Protein AF-A0A972QN84-F1 (afdb_monomer_lite)

Foldseek 3Di:
DVVVVVVVVVVVVVVVCLCPPLVVVDDPDDDPVVVVV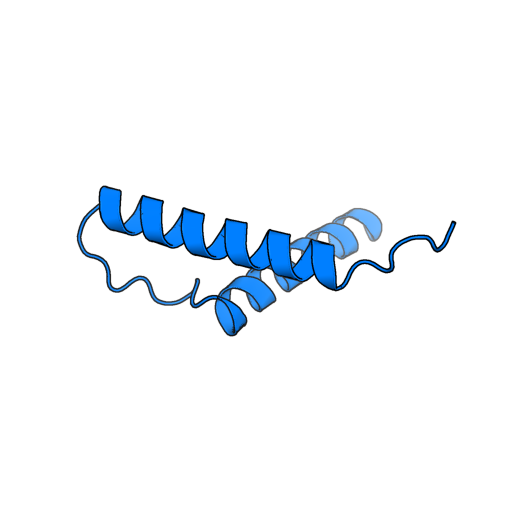SVVVSVVVVVVVVVVPPPDPDD

Radius of gyration: 14.82 Å; chains: 1; bounding box: 39×32×32 Å

pLDDT: mean 87.99, std 10.42, range [49.41, 97.31]

Sequence (59 aa):
YRRLRNFRAGIESGISWLKRCFGFARCTWKTLDSFKSYVWASIVSANLLTLVRSPKMAT

Secondary structure (DSSP, 8-state):
-HHHHHHHHHHHHHHHHHHHHS-TT-----SHHHHHHHHHHHHHHHHHHHHHHSPP---

Structure (mmCIF, N/CA/C/O backbone):
data_AF-A0A972QN84-F1
#
_entry.id   AF-A0A972QN84-F1
#
loop_
_atom_site.group_PDB
_atom_site.id
_atom_site.type_symbol
_atom_site.label_atom_id
_atom_site.label_alt_id
_atom_site.label_comp_id
_atom_site.label_asym_id
_atom_site.label_entity_id
_atom_site.label_seq_id
_atom_site.pdbx_PDB_ins_code
_atom_site.Cartn_x
_atom_site.Cartn_y
_atom_site.Cartn_z
_atom_site.occupancy
_atom_site.B_iso_or_equiv
_atom_site.auth_seq_id
_atom_site.auth_comp_id
_atom_site.auth_asym_id
_atom_site.auth_atom_id
_atom_site.pdbx_PDB_model_num
ATOM 1 N N . TYR A 1 1 ? 21.589 10.300 -0.606 1.00 83.44 1 TYR A N 1
ATOM 2 C CA . TYR A 1 1 ? 20.127 10.545 -0.533 1.00 83.44 1 TYR A CA 1
ATOM 3 C C . TYR A 1 1 ? 19.307 10.148 -1.769 1.00 83.44 1 TYR A C 1
ATOM 5 O O . TYR A 1 1 ? 18.142 9.801 -1.608 1.00 83.44 1 TYR A O 1
ATOM 13 N N . ARG A 1 2 ? 19.859 10.152 -2.997 1.00 93.56 2 ARG A N 1
ATOM 14 C CA . ARG A 1 2 ? 19.082 9.872 -4.228 1.00 93.56 2 ARG A CA 1
ATOM 15 C C . ARG A 1 2 ? 18.391 8.498 -4.240 1.00 93.56 2 ARG A C 1
ATOM 17 O O . ARG A 1 2 ? 17.239 8.401 -4.640 1.00 93.56 2 ARG A O 1
ATOM 24 N N . ARG A 1 3 ? 19.062 7.459 -3.729 1.00 94.88 3 ARG A N 1
ATOM 25 C CA . ARG A 1 3 ? 18.522 6.089 -3.651 1.00 94.88 3 ARG A CA 1
ATOM 26 C C . ARG A 1 3 ? 17.279 5.991 -2.759 1.00 94.88 3 ARG A C 1
ATOM 28 O O . ARG A 1 3 ? 16.273 5.443 -3.188 1.00 94.88 3 ARG A O 1
ATOM 35 N N . LEU A 1 4 ? 17.328 6.587 -1.566 1.00 96.62 4 LEU A N 1
ATOM 36 C CA . LEU A 1 4 ? 16.201 6.609 -0.629 1.00 96.62 4 LEU A CA 1
ATOM 37 C C . LEU A 1 4 ? 15.008 7.396 -1.191 1.00 96.62 4 LEU A C 1
ATOM 39 O O . LEU A 1 4 ? 13.866 6.976 -1.038 1.00 96.62 4 LEU A O 1
ATOM 43 N N . ARG A 1 5 ? 15.269 8.511 -1.887 1.00 96.38 5 ARG A N 1
ATOM 44 C CA . ARG A 1 5 ? 14.220 9.288 -2.564 1.00 96.38 5 ARG A CA 1
ATOM 45 C C . ARG A 1 5 ? 13.527 8.471 -3.655 1.00 96.38 5 ARG A C 1
ATOM 47 O O . ARG A 1 5 ? 12.305 8.459 -3.708 1.00 96.38 5 ARG A O 1
ATOM 54 N N . ASN A 1 6 ? 14.296 7.765 -4.483 1.00 96.31 6 ASN A N 1
ATOM 55 C CA . ASN A 1 6 ? 13.740 6.919 -5.540 1.00 96.31 6 ASN A CA 1
ATOM 56 C C . ASN A 1 6 ? 12.939 5.742 -4.963 1.00 96.31 6 ASN A C 1
ATOM 58 O O . ASN A 1 6 ? 11.879 5.415 -5.484 1.00 96.31 6 ASN A O 1
ATOM 62 N N . PHE A 1 7 ? 13.406 5.149 -3.861 1.00 96.31 7 PHE A N 1
ATOM 63 C CA . PHE A 1 7 ? 12.662 4.112 -3.149 1.00 96.31 7 PHE A CA 1
ATOM 64 C C . PHE A 1 7 ? 11.312 4.631 -2.637 1.00 96.31 7 PHE A C 1
ATOM 66 O O . PHE A 1 7 ? 10.278 4.032 -2.916 1.00 96.31 7 PHE A O 1
ATOM 73 N N . ARG A 1 8 ? 11.301 5.788 -1.962 1.00 96.88 8 ARG A N 1
ATOM 74 C CA . ARG A 1 8 ? 10.063 6.425 -1.485 1.00 96.88 8 ARG A CA 1
ATOM 75 C C . ARG A 1 8 ? 9.099 6.728 -2.628 1.00 96.88 8 ARG A C 1
ATOM 77 O O . ARG A 1 8 ? 7.934 6.369 -2.525 1.00 96.88 8 ARG A O 1
ATOM 84 N N . ALA A 1 9 ? 9.599 7.282 -3.732 1.00 97.31 9 ALA A N 1
ATOM 85 C CA . ALA A 1 9 ? 8.785 7.548 -4.914 1.00 97.31 9 ALA A CA 1
ATOM 86 C C . ALA A 1 9 ? 8.156 6.265 -5.494 1.00 97.31 9 ALA A C 1
ATOM 88 O O . ALA A 1 9 ? 7.012 6.295 -5.941 1.00 97.31 9 ALA A O 1
ATOM 89 N N . GLY A 1 10 ? 8.870 5.134 -5.451 1.00 95.62 10 GLY A N 1
ATOM 90 C CA . GLY A 1 10 ? 8.334 3.826 -5.839 1.00 95.62 10 GLY A CA 1
ATOM 91 C C . GLY A 1 10 ? 7.226 3.319 -4.908 1.00 95.62 10 GLY A C 1
ATOM 92 O O . GLY A 1 10 ? 6.218 2.795 -5.370 1.00 95.62 10 GLY A O 1
ATOM 93 N N . ILE A 1 11 ? 7.367 3.514 -3.595 1.00 95.19 11 ILE A N 1
ATOM 94 C CA . ILE A 1 11 ? 6.306 3.175 -2.635 1.00 95.19 11 ILE A CA 1
ATOM 95 C C . ILE A 1 11 ? 5.080 4.076 -2.840 1.00 95.19 11 ILE A C 1
ATOM 97 O O . ILE A 1 11 ? 3.951 3.589 -2.897 1.00 95.19 11 ILE A O 1
ATOM 101 N N . GLU A 1 12 ? 5.287 5.384 -3.001 1.00 96.88 12 GLU A N 1
ATOM 102 C CA . GLU A 1 12 ? 4.208 6.347 -3.241 1.00 9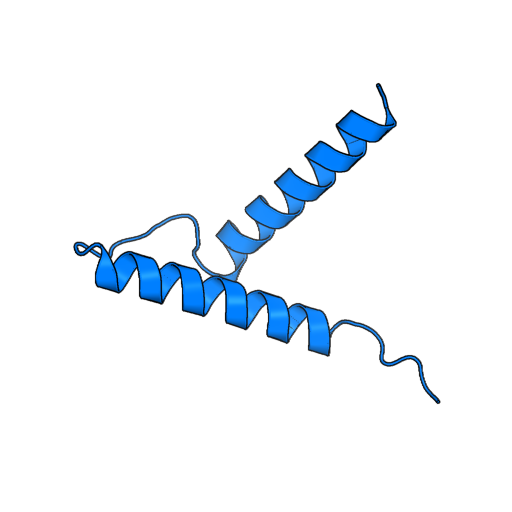6.88 12 GLU A CA 1
ATOM 103 C C . GLU A 1 12 ? 3.460 6.058 -4.548 1.00 96.88 12 GLU A C 1
ATOM 105 O O . GLU A 1 12 ? 2.228 6.147 -4.584 1.00 96.88 12 GLU A O 1
ATOM 110 N N . SER A 1 13 ? 4.171 5.652 -5.605 1.00 94.50 13 SER A N 1
ATOM 111 C CA . SER A 1 13 ? 3.542 5.262 -6.868 1.00 94.50 13 SER A CA 1
ATOM 112 C C . SER A 1 13 ? 2.722 3.976 -6.729 1.00 94.50 13 SER A C 1
ATOM 114 O O . SER A 1 13 ? 1.590 3.937 -7.214 1.00 94.50 13 SER A O 1
ATOM 116 N N . GLY A 1 14 ? 3.219 2.973 -5.995 1.00 93.50 14 GLY A N 1
ATOM 117 C CA . GLY A 1 14 ? 2.479 1.746 -5.688 1.00 93.50 14 GLY A CA 1
ATOM 118 C C . GLY A 1 14 ? 1.189 2.011 -4.903 1.00 93.50 14 GLY A C 1
ATOM 119 O O . GLY A 1 14 ? 0.121 1.527 -5.277 1.00 93.50 14 GLY A O 1
ATOM 120 N N . ILE A 1 15 ? 1.249 2.853 -3.866 1.00 92.19 15 ILE A N 1
ATOM 121 C CA . ILE A 1 15 ? 0.065 3.249 -3.082 1.00 92.19 15 ILE A CA 1
ATOM 122 C C . ILE A 1 15 ? -0.935 4.025 -3.951 1.00 92.19 15 ILE A C 1
ATOM 124 O O . ILE A 1 15 ? -2.141 3.791 -3.871 1.00 92.19 15 ILE A O 1
ATOM 128 N N . SER A 1 16 ? -0.455 4.949 -4.787 1.00 94.25 16 SER A N 1
ATOM 129 C CA . SER A 1 16 ? -1.301 5.717 -5.709 1.00 94.25 16 SER A CA 1
ATOM 130 C C . SER A 1 16 ? -2.026 4.809 -6.708 1.00 94.25 16 SER A C 1
ATOM 132 O O . SER A 1 16 ? -3.227 4.962 -6.939 1.00 94.25 16 SER A O 1
ATOM 134 N N . TRP A 1 17 ? -1.321 3.813 -7.246 1.00 93.44 17 TRP A N 1
ATOM 135 C CA . TRP A 1 17 ? -1.893 2.806 -8.133 1.00 93.44 17 TRP A CA 1
ATOM 136 C C . TRP A 1 17 ? -2.961 1.955 -7.433 1.00 93.44 17 TRP A C 1
ATOM 138 O O . TRP A 1 17 ? -4.072 1.834 -7.950 1.00 93.44 17 TRP A O 1
ATOM 148 N N . LEU A 1 18 ? -2.688 1.467 -6.217 1.00 91.88 18 LEU A N 1
ATOM 149 C CA . LEU A 1 18 ? -3.663 0.718 -5.412 1.00 91.88 18 LEU A CA 1
ATOM 150 C C . LEU A 1 18 ? -4.939 1.524 -5.140 1.00 91.88 18 LEU A C 1
ATOM 152 O O . LEU A 1 18 ? -6.050 1.022 -5.311 1.00 91.88 18 LEU A O 1
ATOM 156 N N . LYS A 1 19 ? -4.792 2.801 -4.770 1.00 91.12 19 LYS A N 1
ATOM 157 C CA . LYS A 1 19 ? -5.919 3.714 -4.528 1.00 91.12 19 LYS A CA 1
ATOM 158 C C . LYS A 1 19 ? -6.815 3.895 -5.752 1.00 91.12 19 LYS A C 1
ATOM 160 O O . LYS A 1 19 ? -8.031 3.954 -5.591 1.00 91.12 19 LYS A O 1
ATOM 165 N N . ARG A 1 20 ? -6.227 3.995 -6.948 1.00 90.50 20 ARG A N 1
ATOM 166 C CA . ARG A 1 20 ? -6.953 4.246 -8.204 1.00 90.50 20 ARG A CA 1
ATOM 167 C C . ARG A 1 20 ? -7.582 2.987 -8.789 1.00 90.50 20 ARG A C 1
ATOM 169 O O . ARG A 1 20 ? -8.720 3.046 -9.235 1.00 90.50 20 ARG A O 1
ATOM 176 N N . CYS A 1 21 ? -6.856 1.870 -8.796 1.00 89.44 21 CYS A N 1
ATOM 177 C CA . CYS A 1 21 ? -7.289 0.649 -9.479 1.00 89.44 21 CYS A CA 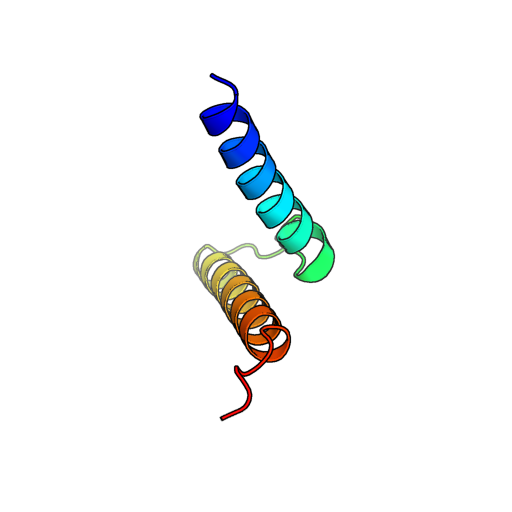1
ATOM 178 C C . CYS A 1 21 ? -8.111 -0.290 -8.590 1.00 89.44 21 CYS A C 1
ATOM 180 O O . CYS A 1 21 ? -8.987 -0.977 -9.100 1.00 89.44 21 CYS A O 1
ATOM 182 N N . PHE A 1 22 ? -7.857 -0.308 -7.278 1.00 87.56 22 PHE A N 1
ATOM 183 C CA . PHE A 1 22 ? -8.492 -1.244 -6.338 1.00 87.56 22 PHE A CA 1
ATOM 184 C C . PHE A 1 22 ? -9.350 -0.536 -5.281 1.00 87.56 22 PHE A C 1
ATOM 186 O O . PHE A 1 22 ? -9.704 -1.121 -4.267 1.00 87.56 22 PHE A O 1
ATOM 193 N N . GLY A 1 23 ? -9.675 0.745 -5.489 1.00 83.62 23 GLY A N 1
ATOM 194 C CA . GLY A 1 23 ? -10.595 1.495 -4.629 1.00 83.62 23 GLY A CA 1
ATOM 195 C C . GLY A 1 23 ? -10.029 1.925 -3.272 1.00 83.62 23 GLY A C 1
ATOM 196 O O . GLY A 1 23 ? -10.741 2.568 -2.499 1.00 83.62 23 GLY A O 1
ATOM 197 N N . PHE A 1 24 ? -8.754 1.658 -2.967 1.00 81.00 24 PHE A N 1
ATOM 198 C CA . PHE A 1 24 ? -8.125 1.825 -1.640 1.00 81.00 24 PHE A CA 1
ATOM 199 C C . PHE A 1 24 ? -8.178 3.253 -1.029 1.00 81.00 24 PHE A C 1
ATOM 201 O O . PHE A 1 24 ? -7.655 3.489 0.057 1.00 81.00 24 PHE A O 1
ATOM 208 N N . ALA A 1 25 ? -8.778 4.231 -1.717 1.00 77.44 25 ALA A N 1
ATOM 209 C CA . ALA A 1 25 ? -8.973 5.606 -1.261 1.00 77.44 25 ALA A CA 1
ATOM 210 C C . ALA A 1 25 ? -10.302 5.873 -0.524 1.00 77.44 25 ALA A C 1
ATOM 212 O O . ALA A 1 25 ? -10.337 6.774 0.311 1.00 77.44 25 ALA A O 1
ATOM 213 N N . ARG A 1 26 ? -11.392 5.145 -0.813 1.00 69.56 26 ARG A N 1
ATOM 214 C CA . ARG A 1 26 ? -12.693 5.352 -0.145 1.00 69.56 26 ARG A CA 1
ATOM 215 C C . ARG A 1 26 ? -13.215 4.054 0.450 1.00 69.56 26 ARG A C 1
ATOM 217 O O . ARG A 1 26 ? -13.927 3.301 -0.202 1.00 69.56 26 ARG A O 1
ATOM 224 N N . CYS A 1 27 ? -12.884 3.825 1.716 1.00 76.56 27 CYS A N 1
ATOM 225 C CA . CYS A 1 27 ? -13.551 2.800 2.503 1.00 76.56 27 CYS A CA 1
ATOM 226 C C . CYS A 1 27 ? -14.901 3.339 2.992 1.00 76.56 27 CYS A C 1
ATOM 228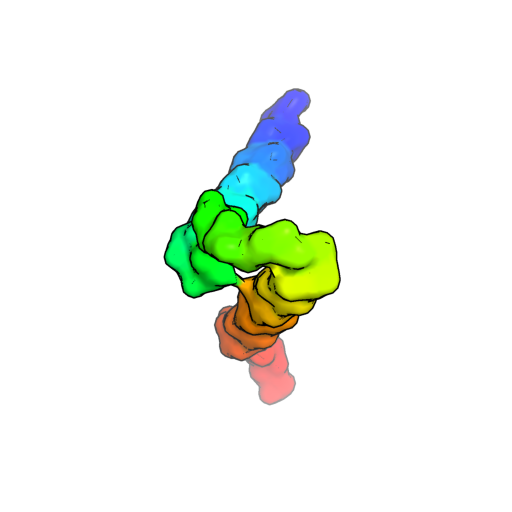 O O . CYS A 1 27 ? -14.946 4.213 3.853 1.00 76.56 27 CYS A O 1
ATOM 230 N N . THR A 1 28 ? -15.997 2.820 2.443 1.00 81.44 28 THR A N 1
ATOM 231 C CA . THR A 1 28 ? -17.369 3.110 2.899 1.00 81.44 28 THR A CA 1
ATOM 232 C C . THR A 1 28 ? -17.860 2.122 3.964 1.00 81.44 28 THR A C 1
ATOM 234 O O . THR A 1 28 ? -18.972 2.259 4.475 1.00 81.44 28 THR A O 1
ATOM 237 N N . TRP A 1 29 ? -17.038 1.130 4.318 1.00 84.19 29 TRP A N 1
ATOM 238 C CA . TRP A 1 29 ? -17.365 0.084 5.283 1.00 84.19 29 TRP A CA 1
ATOM 239 C C . TRP A 1 29 ? -17.289 0.605 6.722 1.00 84.19 29 TRP A C 1
ATOM 241 O O . TRP A 1 29 ? -16.318 1.256 7.101 1.00 84.19 29 TRP A O 1
ATOM 251 N N . LYS A 1 30 ? -18.320 0.312 7.526 1.00 84.00 30 LYS A N 1
ATOM 252 C CA . LYS A 1 30 ? -18.480 0.861 8.886 1.00 84.00 30 LYS A CA 1
ATOM 253 C C . LYS A 1 30 ? -17.812 0.035 9.989 1.00 84.00 30 LYS A C 1
ATOM 255 O O . LYS A 1 30 ? -17.537 0.574 11.054 1.00 84.00 30 LYS A O 1
ATOM 260 N N . THR A 1 31 ? -17.574 -1.257 9.768 1.00 90.94 31 THR A N 1
ATOM 261 C CA . THR A 1 31 ? -17.000 -2.155 10.783 1.00 90.94 31 THR A CA 1
ATOM 262 C C . THR A 1 31 ? -15.532 -2.450 10.493 1.00 90.94 31 THR A C 1
ATOM 264 O O . THR A 1 31 ? -15.095 -2.481 9.340 1.00 90.94 31 THR A O 1
ATOM 267 N N . LEU A 1 32 ? -14.762 -2.705 11.554 1.00 89.50 32 LEU A N 1
ATOM 268 C CA . LEU A 1 32 ? -13.347 -3.065 11.443 1.00 89.50 32 LEU A CA 1
ATOM 269 C C . LEU A 1 32 ? -13.144 -4.362 10.647 1.00 89.50 32 LEU A C 1
ATOM 271 O O . LEU A 1 32 ? -12.180 -4.475 9.896 1.00 89.50 32 LEU A O 1
ATOM 275 N N . ASP A 1 33 ? -14.046 -5.329 10.806 1.00 92.44 33 ASP A N 1
ATOM 276 C CA . ASP A 1 33 ? -14.012 -6.588 10.061 1.00 92.44 33 ASP A CA 1
ATOM 277 C C . ASP A 1 33 ? -14.184 -6.363 8.552 1.00 92.44 33 ASP A C 1
ATOM 279 O O . ASP A 1 33 ? -13.345 -6.784 7.753 1.00 92.44 33 ASP A O 1
ATOM 283 N N . SER A 1 34 ? -15.203 -5.597 8.156 1.00 90.19 34 SER A N 1
ATOM 284 C CA . SER A 1 34 ? -15.417 -5.275 6.747 1.00 90.19 34 SER A CA 1
ATOM 285 C C . SER A 1 34 ? -14.275 -4.433 6.173 1.00 90.19 34 SER A C 1
ATOM 287 O O . SER A 1 34 ? -13.878 -4.652 5.032 1.00 90.19 34 SER A O 1
ATOM 289 N N . PHE A 1 35 ? -13.677 -3.533 6.963 1.00 89.25 35 PHE A N 1
ATOM 290 C CA . PHE A 1 35 ? -12.458 -2.822 6.567 1.00 89.25 35 PHE A CA 1
ATOM 291 C C . PHE A 1 35 ? -11.277 -3.775 6.330 1.00 89.25 35 PHE A C 1
ATOM 293 O O . PHE A 1 35 ? -10.592 -3.660 5.313 1.00 89.25 35 PHE A O 1
ATOM 300 N N . LYS A 1 36 ? -11.044 -4.743 7.226 1.00 91.06 36 LYS A N 1
ATOM 301 C CA . LYS A 1 36 ? -9.979 -5.747 7.064 1.00 91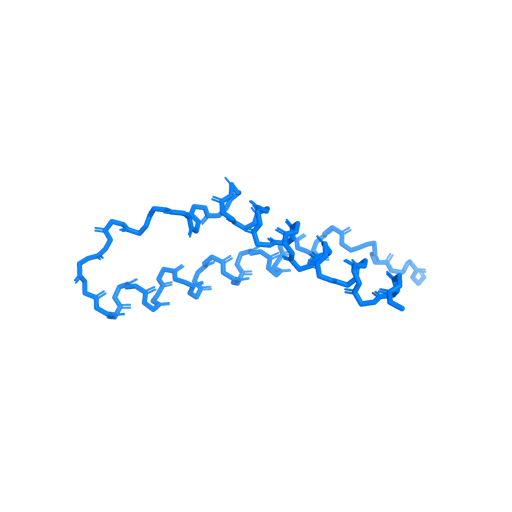.06 36 LYS A CA 1
ATOM 302 C C . LYS A 1 36 ? -10.186 -6.575 5.800 1.00 91.06 36 LYS A C 1
ATOM 304 O O . LYS A 1 36 ? -9.249 -6.710 5.016 1.00 91.06 36 LYS A O 1
ATOM 309 N N . SER A 1 37 ? -11.404 -7.069 5.585 1.00 92.00 37 SER A N 1
ATOM 310 C CA . SER A 1 37 ? -11.776 -7.840 4.393 1.00 92.00 37 SER A CA 1
ATOM 311 C C . SER A 1 37 ? -11.599 -7.024 3.111 1.00 92.00 37 SER A C 1
ATOM 313 O O . SER A 1 37 ? -11.044 -7.513 2.129 1.00 92.00 37 SER A O 1
ATOM 315 N N . TYR A 1 38 ? -11.979 -5.745 3.141 1.00 90.75 38 TYR A N 1
ATOM 316 C CA . TYR A 1 38 ? -11.796 -4.810 2.035 1.00 90.75 38 TYR A CA 1
ATOM 317 C C . TYR A 1 38 ? -10.320 -4.592 1.671 1.00 90.75 38 TYR A C 1
ATOM 319 O O . TYR A 1 38 ? -9.936 -4.661 0.497 1.00 90.75 38 TYR A O 1
ATOM 327 N N . VAL A 1 39 ? -9.476 -4.363 2.682 1.00 90.69 39 VAL A N 1
ATOM 328 C CA . VAL A 1 39 ? -8.029 -4.212 2.499 1.00 90.69 39 VAL A CA 1
ATOM 329 C C . VAL A 1 39 ? -7.436 -5.493 1.918 1.00 90.69 39 VAL A C 1
ATOM 331 O O . VAL A 1 39 ? -6.701 -5.434 0.933 1.00 90.69 39 VAL A O 1
ATOM 334 N N . TRP A 1 40 ? -7.801 -6.649 2.476 1.00 92.50 40 TRP A N 1
ATOM 335 C CA . TRP A 1 40 ? -7.324 -7.952 2.018 1.00 92.50 40 TRP A CA 1
ATOM 336 C C . TRP A 1 40 ? -7.674 -8.224 0.557 1.00 92.50 40 TRP A C 1
ATOM 338 O O . TRP A 1 40 ? -6.785 -8.531 -0.238 1.00 92.50 40 TRP A O 1
ATOM 348 N N . ALA A 1 41 ? -8.941 -8.050 0.183 1.00 92.31 41 ALA A N 1
ATOM 349 C CA . ALA A 1 41 ? -9.400 -8.262 -1.186 1.00 92.31 41 ALA A CA 1
ATOM 350 C C . ALA A 1 41 ? -8.658 -7.358 -2.187 1.00 92.31 41 ALA A C 1
ATOM 352 O O . ALA A 1 41 ? -8.263 -7.811 -3.265 1.00 92.31 41 ALA A O 1
ATOM 353 N N . SER A 1 42 ? -8.401 -6.103 -1.808 1.00 91.06 42 SER A N 1
ATOM 354 C CA . SER A 1 42 ? -7.657 -5.145 -2.633 1.00 91.06 42 SER A CA 1
ATOM 355 C C . SER A 1 42 ? -6.207 -5.585 -2.868 1.00 91.06 42 SER A C 1
ATOM 357 O O . SER A 1 42 ? -5.733 -5.575 -4.004 1.00 91.06 42 SER A O 1
ATOM 359 N N . ILE A 1 43 ? -5.502 -6.008 -1.811 1.00 92.56 43 ILE A N 1
ATOM 360 C CA . ILE A 1 43 ? -4.097 -6.438 -1.896 1.00 92.56 43 ILE A CA 1
ATOM 361 C C . ILE A 1 43 ? -3.957 -7.755 -2.663 1.00 92.56 43 ILE A C 1
ATOM 363 O O . ILE A 1 43 ? -3.081 -7.870 -3.521 1.00 92.56 43 ILE A O 1
ATOM 367 N N . VAL A 1 44 ? -4.831 -8.734 -2.411 1.00 95.12 44 VAL A N 1
ATOM 368 C CA . VAL A 1 44 ? -4.824 -10.009 -3.147 1.00 95.12 44 VAL A CA 1
ATOM 369 C C . VAL A 1 44 ? -5.037 -9.767 -4.638 1.00 95.12 44 VAL A C 1
ATOM 371 O O . VAL A 1 44 ? -4.258 -10.260 -5.451 1.00 95.12 44 VAL A O 1
ATOM 374 N N . SER A 1 45 ? -6.023 -8.948 -5.007 1.00 94.25 45 SER A N 1
ATOM 375 C CA . SER A 1 45 ? -6.301 -8.620 -6.411 1.00 94.25 45 SER A CA 1
ATOM 376 C C . SER A 1 45 ? -5.118 -7.917 -7.087 1.00 94.25 45 SER A C 1
ATOM 378 O O . SER A 1 45 ? -4.763 -8.238 -8.223 1.00 94.25 45 SER A O 1
ATOM 380 N N . ALA A 1 46 ? -4.458 -6.995 -6.381 1.00 93.00 46 ALA A N 1
ATOM 381 C CA . ALA A 1 46 ? -3.270 -6.310 -6.881 1.00 93.00 46 ALA A CA 1
ATOM 382 C C . ALA A 1 46 ? -2.079 -7.253 -7.097 1.00 93.00 46 ALA A C 1
ATOM 384 O O . ALA A 1 46 ? -1.393 -7.161 -8.120 1.00 93.00 46 ALA A O 1
ATOM 385 N N . ASN A 1 47 ? -1.857 -8.187 -6.172 1.00 93.38 47 ASN A N 1
ATOM 386 C CA . ASN A 1 47 ? -0.815 -9.201 -6.300 1.00 93.38 47 ASN A CA 1
ATOM 387 C C . ASN A 1 47 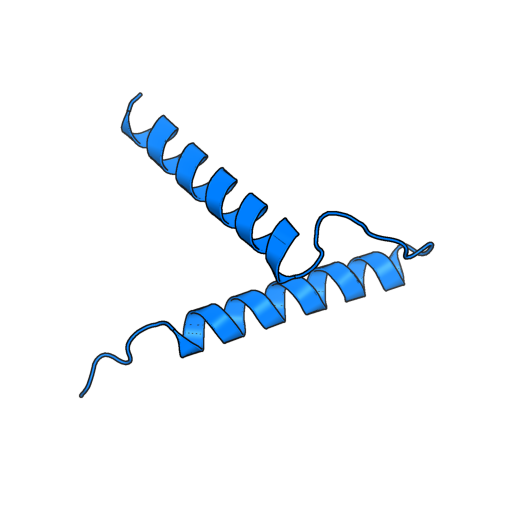? -1.094 -10.142 -7.472 1.00 93.38 47 ASN A C 1
ATOM 389 O O . ASN A 1 47 ? -0.201 -10.377 -8.281 1.00 93.38 47 ASN A O 1
ATOM 393 N N . LEU A 1 48 ? -2.334 -10.616 -7.623 1.00 94.56 48 LEU A N 1
ATOM 394 C CA . LEU A 1 48 ? -2.735 -11.450 -8.759 1.00 94.56 48 LEU A CA 1
ATOM 395 C C . LEU A 1 48 ? -2.488 -10.740 -10.093 1.00 94.56 48 LEU A C 1
ATOM 397 O O . LEU A 1 48 ? -1.879 -11.313 -10.994 1.00 94.56 48 LEU A O 1
ATOM 401 N N . LEU A 1 49 ? -2.881 -9.468 -10.206 1.00 93.06 49 LEU A N 1
ATOM 402 C CA . LEU A 1 49 ? -2.626 -8.679 -11.410 1.00 93.06 49 LEU A CA 1
ATOM 403 C C . LEU A 1 49 ? -1.123 -8.512 -11.677 1.00 93.06 49 LEU A C 1
ATOM 405 O O . LEU A 1 49 ? -0.689 -8.573 -12.825 1.00 93.06 49 LEU A O 1
ATOM 409 N N . THR A 1 50 ? -0.324 -8.324 -10.628 1.00 91.50 50 THR A N 1
ATOM 410 C CA . THR A 1 50 ? 1.137 -8.220 -10.739 1.00 91.50 50 THR A CA 1
ATOM 411 C C . THR A 1 50 ? 1.752 -9.529 -11.223 1.00 91.50 50 THR A C 1
ATOM 413 O O . THR A 1 50 ? 2.604 -9.506 -12.108 1.00 91.50 50 THR A O 1
ATOM 416 N N . LEU A 1 51 ? 1.292 -10.672 -10.711 1.00 91.81 51 LEU A N 1
ATOM 417 C CA . LEU A 1 51 ? 1.745 -11.994 -11.146 1.00 91.81 51 LEU A CA 1
ATOM 418 C C . LEU A 1 51 ? 1.405 -12.256 -12.617 1.00 91.81 51 LEU A C 1
ATOM 420 O O . LEU A 1 51 ? 2.263 -12.712 -13.362 1.00 91.81 51 LEU A O 1
ATOM 424 N N . VAL A 1 52 ? 0.190 -11.917 -13.058 1.00 93.56 52 VAL A N 1
ATOM 425 C CA . VAL A 1 52 ? -0.233 -12.102 -14.460 1.00 93.56 52 VAL A CA 1
ATOM 426 C C . VAL A 1 52 ? 0.547 -11.199 -15.418 1.00 93.56 52 VAL A C 1
ATOM 428 O O . VAL A 1 52 ? 0.835 -11.594 -16.544 1.00 93.56 52 VAL A O 1
ATOM 431 N N . ARG A 1 53 ? 0.889 -9.979 -14.988 1.00 88.50 53 ARG A N 1
ATOM 432 C CA . ARG A 1 53 ? 1.649 -9.008 -15.794 1.00 88.50 53 ARG A CA 1
ATOM 433 C C . ARG A 1 53 ? 3.154 -9.209 -15.724 1.00 88.50 53 ARG A C 1
ATOM 435 O O . ARG A 1 53 ? 3.872 -8.623 -16.532 1.00 88.50 53 ARG A O 1
ATOM 442 N N . SER A 1 54 ? 3.630 -9.993 -14.763 1.00 82.94 54 SER A N 1
ATOM 443 C CA . SER A 1 54 ? 5.030 -10.377 -14.710 1.00 82.94 54 SER A CA 1
ATOM 444 C C . SER A 1 54 ? 5.274 -11.300 -15.898 1.00 82.94 54 SER A C 1
ATOM 446 O O . SER A 1 54 ? 4.596 -12.326 -15.997 1.00 82.94 54 SER A O 1
ATOM 448 N N . PRO A 1 55 ? 6.180 -10.951 -16.828 1.00 73.50 55 PRO A N 1
ATOM 449 C CA . PRO A 1 55 ? 6.510 -11.858 -17.910 1.00 73.50 55 PRO A CA 1
ATOM 450 C C . PRO A 1 55 ? 6.970 -13.159 -17.260 1.00 73.50 55 PRO A C 1
ATOM 452 O O . PRO A 1 55 ? 7.931 -13.160 -16.487 1.00 73.50 55 PRO A O 1
ATOM 455 N N . LYS A 1 56 ? 6.262 -14.264 -17.531 1.00 63.66 56 LYS A N 1
ATOM 456 C CA . LYS A 1 56 ? 6.850 -15.581 -17.308 1.00 63.66 56 LYS A CA 1
ATOM 457 C C . LYS A 1 56 ? 8.172 -15.525 -18.052 1.00 63.66 56 LYS A C 1
ATOM 459 O O . LYS A 1 56 ? 8.173 -15.266 -19.254 1.00 63.66 56 LYS A O 1
ATOM 464 N N . MET A 1 57 ? 9.277 -15.674 -17.331 1.00 57.44 57 MET A N 1
ATOM 465 C CA . MET A 1 57 ? 10.534 -16.039 -17.957 1.00 57.44 57 MET A CA 1
ATOM 466 C C . MET A 1 57 ? 10.191 -17.280 -18.775 1.00 57.44 57 MET A C 1
ATOM 468 O O . MET A 1 57 ? 9.840 -18.308 -18.199 1.00 57.44 57 MET A O 1
ATOM 472 N N . ALA A 1 58 ? 10.087 -17.105 -20.091 1.00 55.06 58 ALA A N 1
ATOM 473 C CA . ALA A 1 58 ? 9.841 -18.193 -21.008 1.00 55.06 58 ALA A CA 1
ATOM 474 C C . ALA A 1 58 ? 11.010 -19.157 -20.802 1.00 55.06 58 ALA A C 1
ATOM 476 O O . ALA A 1 58 ? 12.149 -18.810 -21.110 1.00 55.06 58 ALA A O 1
ATOM 477 N N . THR A 1 59 ? 10.732 -20.279 -20.141 1.00 49.41 59 THR A N 1
ATOM 478 C CA . THR A 1 59 ? 11.520 -21.504 -20.291 1.00 49.41 59 THR A CA 1
ATOM 479 C C . THR A 1 59 ? 11.552 -21.896 -21.752 1.00 49.41 59 THR A C 1
ATOM 481 O O . THR A 1 59 ? 10.467 -21.813 -22.377 1.00 49.41 59 THR A O 1
#